Protein AF-W2XNQ7-F1 (afdb_monomer_lite)

Sequence (132 aa):
MVRISTNFLAVTAALAVLTLPDSVDAHGGQSVHARTPERLAQRRLFMSESKRSLKDCANSEASRRLQERAVARRAAKADSLRAERRQRRRLDLDTVLATNHKSNLTGLTNETSPSELFGDDVKCILEPEVTQ

Foldseek 3Di:
DDPPDPPPVPPVVPPPPPDDPPPPPVPPPPPPPPPDPVVVVVVVVCVVCVVVVVVVVCPPPVNVVVVVVVVVVVVVVVVVVVVVVVVVPPCPPVNVVPPDPVDPDDDDDPPDDVCVVCPPDHPDDDDDDDDD

Secondary structure (DSSP, 8-state):
-----TTSSSSSSSSTTS-------TT---------HHHHHHHHHHHHHHHHHHHHHTTSHHHHHHHHHHHHHHHHHHHHHHHHHHHHH---HHHHHH---S-------TT--HHHHH-S--SSPPPP----

Radius of gyration: 34.93 Å; chains: 1; bounding box: 106×37×68 Å

Organism: NCBI:txid1317063

Structure (mmCIF, N/CA/C/O backbone):
data_AF-W2XNQ7-F1
#
_entry.id   AF-W2XNQ7-F1
#
loop_
_atom_site.group_PDB
_atom_site.id
_atom_site.type_symbol
_atom_site.label_atom_id
_atom_site.label_alt_id
_atom_site.label_comp_id
_atom_site.label_asym_id
_atom_site.label_entity_id
_atom_site.label_seq_id
_atom_site.pdbx_PDB_ins_code
_atom_site.Cartn_x
_atom_site.Cartn_y
_atom_site.Cartn_z
_atom_site.occupancy
_atom_site.B_iso_or_equiv
_atom_site.auth_seq_id
_atom_site.auth_comp_id
_atom_site.auth_asym_id
_atom_site.auth_atom_id
_atom_site.pdbx_PDB_model_num
ATOM 1 N N . MET A 1 1 ? 71.917 4.548 42.679 1.00 41.72 1 MET A N 1
ATOM 2 C CA . MET A 1 1 ? 70.526 4.181 43.025 1.00 41.72 1 MET A CA 1
ATOM 3 C C . MET A 1 1 ? 69.626 5.368 42.732 1.00 41.72 1 MET A C 1
ATOM 5 O O . MET A 1 1 ? 69.646 6.323 43.488 1.00 41.72 1 MET A O 1
ATOM 9 N N . VAL A 1 2 ? 68.869 5.321 41.635 1.00 44.00 2 VAL A N 1
ATOM 10 C CA . VAL A 1 2 ? 67.713 6.199 41.401 1.00 44.00 2 VAL A CA 1
ATOM 11 C C . VAL A 1 2 ? 66.621 5.282 40.865 1.00 44.00 2 VAL A C 1
ATOM 13 O O . VAL A 1 2 ? 66.730 4.753 39.762 1.00 44.00 2 VAL A O 1
ATOM 16 N N . ARG A 1 3 ? 65.635 4.976 41.714 1.00 43.69 3 ARG A N 1
ATOM 17 C CA . ARG A 1 3 ? 64.474 4.156 41.360 1.00 43.69 3 ARG A CA 1
ATOM 18 C C . ARG A 1 3 ? 63.530 5.036 40.548 1.00 43.69 3 ARG A C 1
ATOM 20 O O . ARG A 1 3 ? 62.821 5.856 41.119 1.00 43.69 3 ARG A O 1
ATOM 27 N N . ILE A 1 4 ? 63.574 4.892 39.227 1.00 51.56 4 ILE A N 1
ATOM 28 C CA . ILE A 1 4 ? 62.621 5.536 38.322 1.00 51.56 4 ILE A CA 1
ATOM 29 C C . ILE A 1 4 ? 61.278 4.833 38.524 1.00 51.56 4 ILE A C 1
ATOM 31 O O . ILE A 1 4 ? 61.120 3.639 38.277 1.00 51.56 4 ILE A O 1
ATOM 35 N N . SER A 1 5 ? 60.356 5.591 39.097 1.00 50.75 5 SER A N 1
ATOM 36 C CA . SER A 1 5 ? 59.033 5.216 39.567 1.00 50.75 5 SER A CA 1
ATOM 37 C C . SER A 1 5 ? 58.147 4.756 38.408 1.00 50.75 5 SER A C 1
ATOM 39 O O . SER A 1 5 ? 57.720 5.542 37.566 1.00 50.75 5 SER A O 1
ATOM 41 N N . THR A 1 6 ? 57.803 3.471 38.420 1.00 52.25 6 THR A N 1
ATOM 42 C CA . THR A 1 6 ? 56.930 2.749 37.476 1.00 52.25 6 THR A CA 1
ATOM 43 C C . THR A 1 6 ? 55.470 3.233 37.439 1.00 52.25 6 THR A C 1
ATOM 45 O O . THR A 1 6 ? 54.636 2.614 36.790 1.00 52.25 6 THR A O 1
ATOM 48 N N . ASN A 1 7 ? 55.146 4.355 38.087 1.00 48.75 7 ASN A N 1
ATOM 49 C CA . ASN A 1 7 ? 53.778 4.860 38.228 1.00 48.75 7 ASN A CA 1
ATOM 50 C C . ASN A 1 7 ? 53.421 5.990 37.247 1.00 48.75 7 ASN A C 1
ATOM 52 O O . ASN A 1 7 ? 52.254 6.350 37.148 1.00 48.75 7 ASN A O 1
ATOM 56 N N . PHE A 1 8 ? 54.383 6.536 36.492 1.00 46.44 8 PHE A N 1
ATOM 57 C CA . PHE A 1 8 ? 54.104 7.606 35.519 1.00 46.44 8 PHE A CA 1
ATOM 58 C C . PHE A 1 8 ? 53.699 7.108 34.125 1.00 46.44 8 PHE A C 1
ATOM 60 O O . PHE A 1 8 ? 53.155 7.880 33.341 1.00 46.44 8 PHE A O 1
ATOM 67 N N . LEU A 1 9 ? 53.908 5.823 33.816 1.00 46.84 9 LEU A N 1
ATOM 68 C CA . LEU A 1 9 ? 53.592 5.263 32.495 1.00 46.84 9 LEU A CA 1
ATOM 69 C C . LEU A 1 9 ? 52.152 4.730 32.371 1.00 46.84 9 LEU A C 1
ATOM 71 O O . LEU A 1 9 ? 51.687 4.481 31.266 1.00 46.84 9 LEU A O 1
ATOM 75 N N . ALA A 1 10 ? 51.437 4.552 33.487 1.00 45.78 10 ALA A N 1
ATOM 76 C CA . ALA A 1 10 ? 50.085 3.987 33.483 1.00 45.78 10 ALA A CA 1
ATOM 77 C C . ALA A 1 10 ? 48.973 5.035 33.278 1.00 45.78 10 ALA A C 1
ATOM 79 O O . ALA A 1 10 ? 47.842 4.674 32.966 1.00 45.78 10 ALA A O 1
ATOM 80 N N . VAL A 1 11 ? 49.276 6.331 33.422 1.00 50.38 11 VAL A N 1
ATOM 81 C CA . VAL A 1 11 ? 48.267 7.405 33.332 1.00 50.38 11 VAL A CA 1
ATOM 82 C C . VAL A 1 11 ? 48.098 7.931 31.899 1.00 50.38 11 VAL A C 1
ATOM 84 O O . VAL A 1 11 ? 47.042 8.452 31.552 1.00 50.38 11 VAL A O 1
ATOM 87 N N . THR A 1 12 ? 49.077 7.732 31.014 1.00 48.50 12 THR A N 1
ATOM 88 C CA . THR A 1 12 ? 49.010 8.214 29.622 1.00 48.50 12 THR A CA 1
ATOM 89 C C . THR A 1 12 ? 48.295 7.257 28.662 1.00 48.50 12 THR A C 1
ATOM 91 O O . THR A 1 12 ? 47.878 7.683 27.589 1.00 48.50 12 THR A O 1
ATOM 94 N N . ALA A 1 13 ? 48.082 5.991 29.040 1.00 48.25 13 ALA A N 1
ATOM 95 C CA . ALA A 1 13 ? 47.424 4.996 28.186 1.00 48.25 13 ALA A CA 1
ATOM 96 C C . ALA A 1 13 ? 45.885 4.956 28.316 1.00 48.25 13 ALA A C 1
ATOM 98 O O . ALA A 1 13 ? 45.223 4.347 27.481 1.00 48.25 13 ALA A O 1
ATOM 99 N N . ALA A 1 14 ? 45.296 5.610 29.327 1.00 50.47 14 ALA A N 1
ATOM 100 C CA . ALA A 1 14 ? 43.856 5.521 29.616 1.00 50.47 14 ALA A CA 1
ATOM 101 C C . ALA A 1 14 ? 43.019 6.729 29.141 1.00 50.47 14 ALA A C 1
ATOM 103 O O . ALA A 1 14 ? 41.796 6.692 29.222 1.00 50.47 14 ALA A O 1
ATOM 104 N N . LEU A 1 15 ? 43.647 7.790 28.618 1.00 47.44 15 LEU A N 1
ATOM 105 C CA . LEU A 1 15 ? 42.955 8.999 28.131 1.00 47.44 15 LEU A CA 1
ATOM 106 C C . LEU A 1 15 ? 42.945 9.146 26.600 1.00 47.44 15 LEU A C 1
ATOM 108 O O . LEU A 1 15 ? 42.385 10.105 26.079 1.00 47.44 15 LEU A O 1
ATOM 112 N N . ALA A 1 16 ? 43.474 8.169 25.859 1.00 51.38 16 ALA A N 1
ATOM 113 C CA . ALA A 1 16 ? 43.427 8.142 24.392 1.00 51.38 16 ALA A CA 1
ATOM 114 C C . ALA A 1 16 ? 42.098 7.584 23.824 1.00 51.38 16 ALA A C 1
ATOM 116 O O . ALA A 1 16 ? 42.072 7.058 22.715 1.00 51.38 16 ALA A O 1
ATOM 117 N N . VAL A 1 17 ? 40.995 7.665 24.580 1.00 56.09 17 VAL A N 1
ATOM 118 C CA . VAL A 1 17 ? 39.678 7.095 24.209 1.00 56.09 17 VAL A CA 1
ATOM 119 C C . VAL A 1 17 ? 38.649 8.169 23.808 1.00 56.09 17 VAL A C 1
ATOM 121 O O . VAL A 1 17 ? 37.524 7.842 23.456 1.00 56.09 17 VAL A O 1
ATOM 124 N N . LEU A 1 18 ? 39.001 9.459 23.784 1.00 56.44 18 LEU A N 1
ATOM 125 C CA . LEU A 1 18 ? 38.004 10.539 23.662 1.00 56.44 18 LEU A CA 1
ATOM 126 C C . LEU A 1 18 ? 38.108 11.451 22.428 1.00 56.44 18 LEU A C 1
ATOM 128 O O . LEU A 1 18 ? 37.628 12.578 22.474 1.00 56.44 18 LEU A O 1
ATOM 132 N N . THR A 1 19 ? 38.639 10.985 21.294 1.00 62.34 19 THR A N 1
ATOM 133 C CA . THR A 1 19 ? 38.508 11.742 20.030 1.00 62.34 19 THR A CA 1
ATOM 134 C C . THR A 1 19 ? 38.250 10.837 18.828 1.00 62.34 19 THR A C 1
ATOM 136 O O . THR A 1 19 ? 39.072 10.735 17.919 1.00 62.34 19 THR A O 1
ATOM 139 N N . LEU A 1 20 ? 37.085 10.194 18.807 1.00 58.88 20 LEU A N 1
ATOM 140 C CA . LEU A 1 20 ? 36.442 9.803 17.554 1.00 58.88 20 LEU A CA 1
ATOM 141 C C . LEU A 1 20 ? 35.406 10.890 17.240 1.00 58.88 20 LEU A C 1
ATOM 143 O O . LEU A 1 20 ? 34.378 10.947 17.914 1.00 58.88 20 LEU A O 1
ATOM 147 N N . PRO A 1 21 ? 35.652 11.801 16.284 1.00 59.22 21 PRO A N 1
ATOM 148 C CA . PRO A 1 21 ? 34.562 12.577 15.723 1.00 59.22 21 PRO A CA 1
ATOM 149 C C . PRO A 1 21 ? 33.682 11.610 14.925 1.00 59.22 21 PRO A C 1
ATOM 151 O O . PRO A 1 21 ? 34.028 11.231 13.805 1.00 59.22 21 PRO A O 1
ATOM 154 N N . ASP A 1 22 ? 32.553 11.209 15.512 1.00 55.19 22 ASP A N 1
ATOM 155 C CA . ASP A 1 22 ? 31.447 10.560 14.807 1.00 55.19 22 ASP A CA 1
ATOM 156 C C . ASP A 1 22 ? 30.918 11.530 13.746 1.00 55.19 22 ASP A C 1
ATOM 158 O O . ASP A 1 22 ? 29.987 12.310 13.948 1.00 55.19 22 ASP A O 1
ATOM 162 N N . SER A 1 23 ? 31.555 11.501 12.582 1.00 58.38 23 SER A N 1
ATOM 163 C CA . SER A 1 23 ? 31.050 12.136 11.376 1.00 58.38 23 SER A CA 1
ATOM 164 C C . SER A 1 23 ? 30.027 11.179 10.781 1.00 58.38 23 SER A C 1
ATOM 166 O O . SER A 1 23 ? 30.303 10.416 9.858 1.00 58.38 23 SER A O 1
ATOM 168 N N . VAL A 1 24 ? 28.822 11.195 11.353 1.00 64.19 24 VAL A N 1
ATOM 169 C CA . VAL A 1 24 ? 27.646 10.601 10.717 1.00 64.19 24 VAL A CA 1
ATOM 170 C C . VAL A 1 24 ? 27.270 11.511 9.554 1.00 64.19 24 VAL A C 1
ATOM 172 O O . VAL A 1 24 ? 26.378 12.351 9.641 1.00 64.19 24 VAL A O 1
ATOM 175 N N . ASP A 1 25 ? 27.997 11.361 8.453 1.00 56.47 25 ASP A N 1
ATOM 176 C CA . ASP A 1 25 ? 27.674 12.001 7.189 1.00 56.47 25 ASP A CA 1
ATOM 177 C C . ASP A 1 25 ? 26.537 11.204 6.535 1.00 56.47 25 ASP A C 1
ATOM 179 O O . ASP A 1 25 ? 26.719 10.431 5.593 1.00 56.47 25 ASP A O 1
ATOM 183 N N . ALA A 1 26 ? 25.338 11.316 7.117 1.00 59.94 26 ALA A N 1
ATOM 184 C CA . ALA A 1 26 ? 24.154 10.591 6.654 1.00 59.94 26 ALA A CA 1
ATOM 185 C C . ALA A 1 26 ? 23.798 10.944 5.198 1.00 59.94 26 ALA A C 1
ATOM 187 O O . ALA A 1 26 ? 23.154 10.153 4.508 1.00 59.94 26 ALA A O 1
ATOM 188 N N . HIS A 1 27 ? 24.283 12.085 4.702 1.00 56.91 27 HIS A N 1
ATOM 189 C CA . HIS A 1 27 ? 24.279 12.445 3.295 1.00 56.91 27 HIS A CA 1
ATOM 190 C C . HIS A 1 27 ? 25.575 13.170 2.952 1.00 56.91 27 HIS A C 1
ATOM 192 O O . HIS A 1 27 ? 25.562 14.393 2.823 1.00 56.91 27 HIS A O 1
ATOM 198 N N . GLY A 1 28 ? 26.651 12.401 2.744 1.00 52.22 28 GLY A N 1
ATOM 199 C CA . GLY A 1 28 ? 27.870 12.904 2.119 1.00 52.22 28 GLY A CA 1
ATOM 200 C C . GLY A 1 28 ? 27.496 13.725 0.901 1.00 52.22 28 GLY A C 1
ATOM 201 O O . GLY A 1 28 ? 27.027 13.180 -0.106 1.00 52.22 28 GLY A O 1
ATOM 202 N N . GLY A 1 29 ? 27.605 15.049 1.045 1.00 53.03 29 GLY A N 1
ATOM 203 C CA . GLY A 1 29 ? 27.296 15.998 -0.005 1.00 53.03 29 GLY A CA 1
ATOM 204 C C . GLY A 1 29 ? 28.059 15.525 -1.220 1.00 53.03 29 GLY A C 1
ATOM 205 O O . GLY A 1 29 ? 29.284 15.428 -1.161 1.00 53.03 29 GLY A O 1
ATOM 206 N N . GLN A 1 30 ? 27.329 15.117 -2.264 1.00 51.59 30 GLN A N 1
ATOM 207 C CA . GLN A 1 30 ? 27.925 14.592 -3.484 1.00 51.59 30 GLN A CA 1
ATOM 208 C C . GLN A 1 30 ? 29.100 15.497 -3.821 1.00 51.59 30 GLN A C 1
ATOM 210 O O . GLN A 1 30 ? 28.885 16.687 -4.073 1.00 51.59 30 GLN A O 1
ATOM 215 N N . SER A 1 31 ? 30.326 14.952 -3.787 1.00 57.78 31 SER A N 1
ATOM 216 C CA . SER A 1 31 ? 31.483 15.646 -4.338 1.00 57.78 31 SER A CA 1
ATOM 217 C C . SER A 1 31 ? 30.999 16.166 -5.677 1.00 57.78 31 SER A C 1
ATOM 219 O O . SER A 1 31 ? 30.481 15.357 -6.457 1.00 57.78 31 SER A O 1
ATOM 221 N N . VAL A 1 32 ? 31.021 17.483 -5.893 1.00 58.44 32 VAL A N 1
ATOM 222 C CA . VAL A 1 32 ? 30.551 18.065 -7.145 1.00 58.44 32 VAL A CA 1
ATOM 223 C C . VAL A 1 32 ? 31.432 17.439 -8.210 1.00 58.44 32 VAL A C 1
ATOM 225 O O . VAL A 1 32 ? 32.555 17.882 -8.429 1.00 58.44 32 VAL A O 1
ATOM 228 N N . HIS A 1 33 ? 30.972 16.339 -8.813 1.00 61.28 33 HIS A N 1
ATOM 229 C CA . HIS A 1 33 ? 31.660 15.726 -9.926 1.00 61.28 33 HIS A CA 1
ATOM 230 C C . HIS A 1 33 ? 31.793 16.869 -10.910 1.00 61.28 33 HIS A C 1
ATOM 232 O O . HIS A 1 33 ? 30.767 17.456 -11.274 1.00 61.28 33 HIS A O 1
ATOM 238 N N . ALA A 1 34 ? 33.035 17.247 -11.230 1.00 62.66 34 ALA A N 1
ATOM 239 C CA . ALA A 1 34 ? 33.309 18.375 -12.102 1.00 62.66 34 ALA A CA 1
ATOM 240 C C . ALA A 1 34 ? 32.334 18.285 -13.278 1.00 62.66 34 ALA A C 1
ATOM 242 O O . ALA A 1 34 ? 32.299 17.268 -13.982 1.00 62.66 34 ALA A O 1
ATOM 243 N N . ARG A 1 35 ? 31.447 19.283 -13.396 1.00 68.81 35 ARG A N 1
ATOM 244 C CA . ARG A 1 35 ? 30.422 19.337 -14.441 1.00 68.81 35 ARG A CA 1
ATOM 245 C C . ARG A 1 35 ? 31.120 19.678 -15.747 1.00 68.81 35 ARG A C 1
ATOM 247 O O . ARG A 1 35 ? 30.984 20.781 -16.265 1.00 68.81 35 ARG A O 1
ATOM 254 N N . THR A 1 36 ? 31.919 18.745 -16.248 1.00 84.75 36 THR A N 1
ATOM 255 C CA . THR A 1 36 ? 32.523 18.881 -17.559 1.00 84.75 36 THR A CA 1
ATOM 256 C C . THR A 1 36 ? 31.401 18.847 -18.597 1.00 84.75 36 THR A C 1
ATOM 258 O O . THR A 1 36 ? 30.398 18.141 -18.404 1.00 84.75 36 THR A O 1
ATOM 261 N N . PRO A 1 37 ? 31.534 19.599 -19.699 1.00 87.38 37 PRO A N 1
ATOM 262 C CA . PRO A 1 37 ? 30.570 19.558 -20.795 1.00 87.38 37 PRO A CA 1
ATOM 263 C C . PRO A 1 37 ? 30.294 18.126 -21.274 1.00 87.38 37 PRO A C 1
ATOM 265 O O . PRO A 1 37 ? 29.144 17.771 -21.522 1.00 87.38 37 PRO A O 1
ATOM 268 N N . GLU A 1 38 ? 31.326 17.281 -21.295 1.00 88.81 38 GLU A N 1
ATOM 269 C CA . GLU A 1 38 ? 31.242 15.862 -21.643 1.00 88.81 38 GLU A CA 1
ATOM 270 C C . GLU A 1 38 ? 30.356 15.061 -20.677 1.00 88.81 38 GLU A C 1
ATOM 272 O O . GLU A 1 38 ? 29.422 14.389 -21.114 1.00 88.81 38 GLU A O 1
ATOM 277 N N . ARG A 1 39 ? 30.553 15.185 -19.354 1.00 85.38 39 ARG A N 1
ATOM 278 C CA . ARG A 1 39 ? 29.697 14.495 -18.371 1.00 85.38 39 ARG A CA 1
ATOM 279 C C . ARG A 1 39 ? 28.249 14.961 -18.434 1.00 85.38 39 ARG A C 1
ATOM 281 O O . ARG A 1 39 ? 27.335 14.156 -18.253 1.00 85.38 39 ARG A O 1
ATOM 288 N N . LEU A 1 40 ? 28.024 16.252 -18.674 1.00 89.00 40 LEU A N 1
ATOM 289 C CA . LEU A 1 40 ? 26.676 16.790 -18.850 1.00 89.00 40 LEU A CA 1
ATOM 290 C C . LEU A 1 40 ? 26.021 16.255 -20.130 1.00 89.00 40 LEU A C 1
ATOM 292 O O . LEU A 1 40 ? 24.844 15.898 -20.092 1.00 89.00 40 LEU A O 1
ATOM 296 N N . ALA A 1 41 ? 26.768 16.152 -21.231 1.00 91.25 41 ALA A N 1
ATOM 297 C CA . ALA A 1 41 ? 26.293 15.553 -22.476 1.00 91.25 41 ALA A CA 1
ATOM 298 C C . ALA A 1 41 ? 25.968 14.062 -22.296 1.00 91.25 41 ALA A C 1
ATOM 300 O O . ALA A 1 41 ? 24.859 13.639 -22.615 1.00 91.25 41 ALA A O 1
ATOM 301 N N . GLN A 1 42 ? 26.864 13.288 -21.680 1.00 89.56 42 GLN A N 1
ATOM 302 C CA . GLN A 1 42 ? 26.639 11.872 -21.385 1.00 89.56 42 GLN A CA 1
ATOM 303 C C . GLN A 1 42 ? 25.432 11.665 -20.462 1.00 89.56 42 GLN A C 1
ATOM 305 O O . GLN A 1 42 ? 24.616 10.777 -20.699 1.00 89.56 42 GLN A O 1
ATOM 310 N N . ARG A 1 43 ? 25.258 12.516 -19.441 1.00 88.62 43 ARG A N 1
ATOM 311 C CA . ARG A 1 43 ? 24.067 12.482 -18.583 1.00 88.62 43 ARG A CA 1
ATOM 312 C C . ARG A 1 43 ? 22.795 12.778 -19.376 1.00 88.62 43 ARG A C 1
ATOM 314 O O . ARG A 1 43 ? 21.804 12.086 -19.175 1.00 88.62 43 ARG A O 1
ATOM 321 N N . ARG A 1 44 ? 22.796 13.782 -20.259 1.00 89.50 44 ARG A N 1
ATOM 322 C CA . ARG A 1 44 ? 21.634 14.102 -21.109 1.00 89.50 44 ARG A CA 1
ATOM 323 C C . ARG A 1 44 ? 21.266 12.928 -22.014 1.00 89.50 44 ARG A C 1
ATOM 325 O O . ARG A 1 44 ? 20.099 12.557 -22.038 1.00 89.50 44 ARG A O 1
ATOM 332 N N . LEU A 1 45 ? 22.257 12.312 -22.660 1.00 88.88 45 LEU A N 1
ATOM 333 C CA . LEU A 1 45 ? 22.074 11.127 -23.504 1.00 88.88 45 LEU A CA 1
ATOM 334 C C . LEU A 1 45 ? 21.539 9.932 -22.706 1.00 88.88 45 LEU A C 1
ATOM 336 O O . LEU A 1 45 ? 20.592 9.273 -23.118 1.00 88.88 45 LEU A O 1
ATOM 340 N N . PHE A 1 46 ? 22.089 9.677 -21.518 1.00 87.25 46 PHE A N 1
ATOM 341 C CA . PHE A 1 46 ? 21.574 8.628 -20.642 1.00 87.25 46 PHE A CA 1
ATOM 342 C C . PHE A 1 46 ? 20.113 8.888 -20.252 1.00 87.25 46 PHE A C 1
ATOM 344 O O . PHE A 1 46 ? 19.279 7.989 -20.312 1.00 87.25 46 PHE A O 1
ATOM 351 N N . MET A 1 47 ? 19.769 10.120 -19.877 1.00 86.94 47 MET A N 1
ATOM 352 C CA . MET A 1 47 ? 18.400 10.466 -19.488 1.00 86.94 47 MET A CA 1
ATOM 353 C C . MET A 1 47 ? 17.415 10.411 -20.668 1.00 86.94 47 MET A C 1
ATOM 355 O O . MET A 1 47 ? 16.257 10.061 -20.442 1.00 86.94 47 MET A O 1
ATOM 359 N N . SER A 1 48 ? 17.847 10.718 -21.900 1.00 85.81 48 SER A N 1
ATOM 360 C CA . SER A 1 48 ? 16.997 10.612 -23.096 1.00 85.81 48 SER A CA 1
ATOM 361 C C . SER A 1 48 ? 16.783 9.159 -23.528 1.00 85.81 48 SER A C 1
ATOM 363 O O . SER A 1 48 ? 15.651 8.772 -23.814 1.00 85.81 48 SER A O 1
ATOM 365 N N . GLU A 1 49 ? 17.829 8.329 -23.499 1.00 82.00 49 GLU A N 1
ATOM 366 C CA . GLU A 1 49 ? 17.772 6.965 -24.045 1.00 82.00 49 GLU A CA 1
ATOM 367 C C . GLU A 1 49 ? 17.412 5.882 -23.016 1.00 82.00 49 GLU A C 1
ATOM 369 O O . GLU A 1 49 ? 16.889 4.830 -23.388 1.00 82.00 49 GLU A O 1
ATOM 374 N N . SER A 1 50 ? 17.625 6.115 -21.715 1.00 77.12 50 SER A N 1
ATOM 375 C CA . SER A 1 50 ? 17.375 5.109 -20.661 1.00 77.12 50 SER A CA 1
ATOM 376 C C . SER A 1 50 ? 15.930 4.611 -20.623 1.00 77.12 50 SER A C 1
ATOM 378 O O . SER A 1 50 ? 15.682 3.432 -20.386 1.00 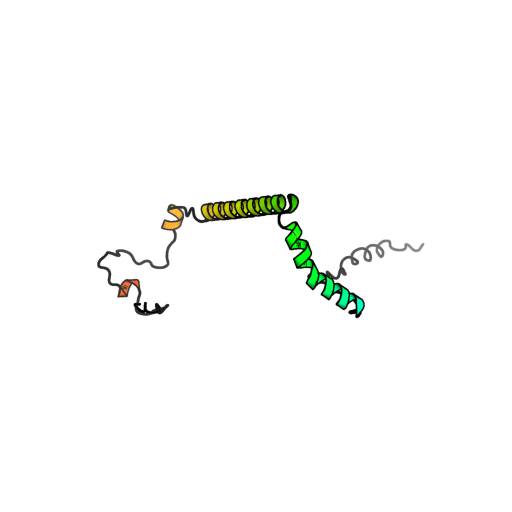77.12 50 SER A O 1
ATOM 380 N N . LYS A 1 51 ? 14.949 5.478 -20.894 1.00 70.94 51 LYS A N 1
ATOM 381 C CA . LYS A 1 51 ? 13.539 5.061 -20.956 1.00 70.94 51 LYS A CA 1
ATOM 382 C C . LYS A 1 51 ? 13.263 4.163 -22.160 1.00 70.94 51 LYS A C 1
ATOM 384 O O . LYS A 1 51 ? 12.459 3.239 -22.063 1.00 70.94 51 LYS A O 1
ATOM 389 N N . ARG A 1 52 ? 13.931 4.427 -23.287 1.00 68.31 52 ARG A N 1
ATOM 390 C CA . ARG A 1 52 ? 13.769 3.663 -24.525 1.00 68.31 52 ARG A CA 1
ATOM 391 C C . ARG A 1 52 ? 14.368 2.267 -24.390 1.00 68.31 52 ARG A C 1
ATOM 393 O O . ARG A 1 52 ? 13.711 1.322 -24.796 1.00 68.31 52 ARG A O 1
ATOM 400 N N . SER A 1 53 ? 15.533 2.119 -23.762 1.00 67.19 53 SER A N 1
ATOM 401 C CA . SER A 1 53 ? 16.137 0.796 -23.540 1.00 67.19 53 SER A CA 1
ATOM 402 C C . SER A 1 53 ? 15.350 -0.060 -22.541 1.00 67.19 53 SER A C 1
ATOM 404 O O . SER A 1 53 ? 15.256 -1.275 -22.702 1.00 67.19 53 SER A O 1
ATOM 406 N N . LEU A 1 54 ? 14.720 0.555 -21.534 1.00 72.81 54 LEU A N 1
ATOM 407 C CA . LEU A 1 54 ? 13.903 -0.172 -20.556 1.00 72.81 54 LEU A CA 1
ATOM 408 C C . LEU A 1 54 ? 12.549 -0.627 -21.112 1.00 72.81 54 LEU A C 1
ATOM 410 O O . LEU A 1 54 ? 12.042 -1.660 -20.672 1.00 72.81 54 LEU A O 1
ATOM 414 N N . LYS A 1 55 ? 11.970 0.097 -22.083 1.00 73.06 55 LYS A N 1
ATOM 415 C CA . LYS A 1 55 ? 10.691 -0.293 -22.703 1.00 73.06 55 LYS A CA 1
ATOM 416 C C . LYS A 1 55 ? 10.801 -1.656 -23.399 1.00 73.06 55 LYS A C 1
ATOM 418 O O . LYS A 1 55 ? 9.895 -2.475 -23.284 1.00 73.06 55 LYS A O 1
ATOM 423 N N . ASP A 1 56 ? 11.928 -1.909 -24.062 1.00 76.12 56 ASP A N 1
ATOM 424 C CA . ASP A 1 56 ? 12.155 -3.137 -24.825 1.00 76.12 56 ASP A CA 1
ATOM 425 C C . ASP A 1 56 ? 12.417 -4.321 -23.873 1.00 76.12 56 ASP A C 1
ATOM 427 O O . ASP A 1 56 ? 12.040 -5.460 -24.144 1.00 76.12 56 ASP A O 1
ATOM 431 N N . CYS A 1 57 ? 12.958 -4.037 -22.684 1.00 75.12 57 CYS A N 1
ATOM 432 C CA . CYS A 1 57 ? 13.166 -5.011 -21.614 1.00 75.12 57 CYS A CA 1
ATOM 433 C C . CYS A 1 57 ? 11.907 -5.306 -20.782 1.00 75.12 57 CYS A C 1
ATOM 435 O O . CYS A 1 57 ? 11.893 -6.306 -20.057 1.00 75.12 57 CYS A O 1
ATOM 437 N N . ALA A 1 58 ? 10.858 -4.480 -20.870 1.00 78.25 58 ALA A N 1
ATOM 438 C CA . ALA A 1 58 ? 9.685 -4.559 -19.995 1.00 78.25 58 ALA A CA 1
ATOM 439 C C . ALA A 1 58 ? 8.979 -5.923 -20.059 1.00 78.25 58 ALA A C 1
ATOM 441 O O . ALA A 1 58 ? 8.525 -6.428 -19.033 1.00 78.25 58 ALA A O 1
ATOM 442 N N . ASN A 1 59 ? 8.962 -6.554 -21.236 1.00 81.44 59 ASN A N 1
ATOM 443 C CA . ASN A 1 59 ? 8.301 -7.841 -21.469 1.00 81.44 59 AS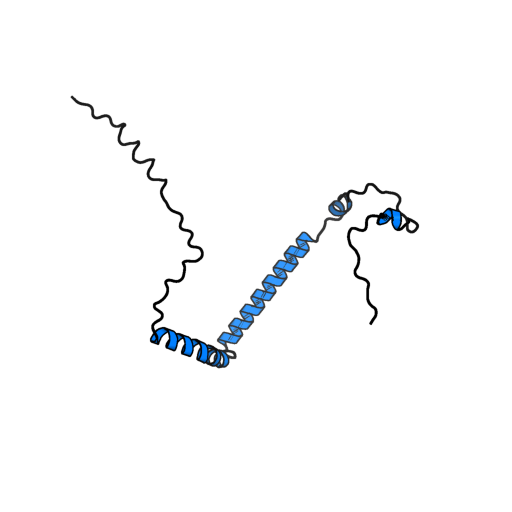N A CA 1
ATOM 444 C C . ASN A 1 59 ? 9.243 -9.051 -21.451 1.00 81.44 59 ASN A C 1
ATOM 446 O O . ASN A 1 59 ? 8.778 -10.169 -21.687 1.00 81.44 59 ASN A O 1
ATOM 450 N N . SER A 1 60 ? 10.533 -8.845 -21.168 1.00 89.25 60 SER A N 1
ATOM 451 C CA . SER A 1 60 ? 11.508 -9.931 -21.056 1.00 89.25 60 SER A CA 1
ATOM 452 C C . SER A 1 60 ? 11.141 -10.909 -19.937 1.00 89.25 60 SER A C 1
ATOM 454 O O . SER A 1 60 ? 10.498 -10.545 -18.949 1.00 89.25 60 SER A O 1
ATOM 456 N N . GLU A 1 61 ? 11.596 -12.154 -20.056 1.00 92.06 61 GLU A N 1
ATOM 457 C CA . GLU A 1 61 ? 11.404 -13.179 -19.025 1.00 92.06 61 GLU A CA 1
ATOM 458 C C . GLU A 1 61 ? 11.942 -12.729 -17.656 1.00 92.06 61 GLU A C 1
ATOM 460 O O . GLU A 1 61 ? 11.279 -12.889 -16.630 1.00 92.06 61 GLU A O 1
ATOM 465 N N . ALA A 1 62 ? 13.116 -12.091 -17.636 1.00 90.19 62 ALA A N 1
ATOM 466 C CA . ALA A 1 62 ? 13.716 -11.558 -16.417 1.00 90.19 62 ALA A CA 1
ATOM 467 C C . ALA A 1 62 ? 12.854 -10.457 -15.772 1.00 90.19 62 ALA A C 1
ATOM 469 O O . ALA A 1 62 ? 12.681 -10.451 -14.550 1.00 90.19 62 ALA A O 1
ATOM 470 N N . SER A 1 63 ? 12.283 -9.557 -16.583 1.00 88.69 63 SER A N 1
ATOM 471 C CA . SER A 1 63 ? 11.370 -8.507 -16.114 1.00 88.69 63 SER A CA 1
ATOM 472 C C . SER A 1 63 ? 10.090 -9.102 -15.524 1.00 88.69 63 SER A C 1
ATOM 474 O O . SER A 1 63 ? 9.711 -8.751 -14.406 1.00 88.69 63 SER A O 1
ATOM 476 N N . ARG A 1 64 ? 9.484 -10.090 -16.198 1.00 90.81 64 ARG A N 1
ATOM 477 C CA . ARG A 1 64 ? 8.292 -10.797 -15.693 1.00 90.81 64 ARG A CA 1
ATOM 478 C C . ARG A 1 64 ? 8.563 -11.474 -14.350 1.00 90.81 64 ARG A C 1
ATOM 480 O O . ARG A 1 64 ? 7.861 -11.207 -13.378 1.00 90.81 64 ARG A O 1
ATOM 487 N N . ARG A 1 65 ? 9.664 -12.229 -14.241 1.00 94.31 65 ARG A N 1
ATOM 488 C CA . ARG A 1 65 ? 10.108 -12.848 -12.977 1.00 94.31 65 ARG A CA 1
ATOM 489 C C . ARG A 1 65 ? 10.368 -11.823 -11.874 1.00 94.31 65 ARG A C 1
ATOM 491 O O . ARG A 1 65 ? 10.185 -12.106 -10.689 1.00 94.31 65 ARG A O 1
ATOM 498 N N . LEU A 1 66 ? 10.873 -10.638 -12.216 1.00 93.19 66 LEU A N 1
ATOM 499 C CA . LEU A 1 66 ? 11.059 -9.555 -11.249 1.00 93.19 66 LEU A CA 1
ATOM 500 C C . LEU A 1 66 ? 9.714 -8.988 -10.781 1.00 93.19 66 LEU A C 1
ATOM 502 O O . LEU A 1 66 ? 9.537 -8.782 -9.578 1.00 93.19 66 LEU A O 1
ATOM 506 N N . GLN A 1 67 ? 8.774 -8.775 -11.702 1.00 93.62 67 GLN A N 1
ATOM 507 C CA . GLN A 1 67 ? 7.431 -8.284 -11.410 1.00 93.62 67 GLN A CA 1
ATOM 508 C C . GLN A 1 67 ? 6.650 -9.265 -10.530 1.00 93.62 67 GLN A C 1
ATOM 510 O O . GLN A 1 67 ? 6.093 -8.846 -9.517 1.00 93.62 67 GLN A O 1
ATOM 515 N N . GLU A 1 68 ? 6.677 -10.559 -10.845 1.00 96.50 68 GLU A N 1
ATOM 516 C CA . GLU A 1 68 ? 6.068 -11.623 -10.036 1.00 96.50 68 GLU A CA 1
ATOM 517 C C . GLU A 1 68 ? 6.612 -11.613 -8.603 1.00 96.50 68 GLU A C 1
ATOM 519 O O . GLU A 1 68 ? 5.847 -11.523 -7.640 1.00 96.50 68 GLU A O 1
ATOM 524 N N . ARG A 1 69 ? 7.943 -11.581 -8.439 1.00 97.38 69 ARG A N 1
ATOM 525 C CA . ARG A 1 69 ? 8.576 -11.465 -7.115 1.00 97.38 69 ARG A CA 1
ATOM 526 C C . ARG A 1 69 ? 8.171 -10.183 -6.391 1.00 97.38 69 ARG A C 1
ATOM 528 O O . ARG A 1 69 ? 7.971 -10.201 -5.179 1.00 97.38 69 ARG A O 1
ATOM 535 N N . ALA A 1 70 ? 8.071 -9.059 -7.097 1.00 97.31 70 ALA A N 1
ATOM 536 C CA . ALA A 1 70 ? 7.661 -7.790 -6.501 1.00 97.31 70 ALA A CA 1
ATOM 537 C C . ALA A 1 70 ? 6.192 -7.809 -6.049 1.00 97.31 70 ALA A C 1
ATOM 539 O O . ALA A 1 70 ? 5.874 -7.272 -4.987 1.00 97.31 70 ALA A O 1
ATOM 540 N N . VAL A 1 71 ? 5.297 -8.434 -6.819 1.00 98.19 71 VAL A N 1
ATOM 541 C CA . VAL A 1 71 ? 3.894 -8.652 -6.434 1.00 98.19 71 VAL A CA 1
ATOM 542 C C . VAL A 1 71 ? 3.816 -9.556 -5.205 1.00 98.19 71 VAL A C 1
ATOM 544 O O . VAL A 1 71 ? 3.195 -9.158 -4.222 1.00 98.19 71 VAL A O 1
ATOM 547 N N . ALA A 1 72 ? 4.515 -10.694 -5.206 1.00 98.31 72 ALA A N 1
ATOM 548 C CA . ALA A 1 72 ? 4.539 -11.622 -4.076 1.00 98.31 72 ALA A CA 1
ATOM 549 C C . ALA A 1 72 ? 5.032 -10.951 -2.781 1.00 98.31 72 ALA A C 1
ATOM 551 O O . ALA A 1 72 ? 4.392 -11.068 -1.737 1.00 98.31 72 ALA A O 1
ATOM 552 N N . ARG A 1 73 ? 6.116 -10.162 -2.848 1.00 98.38 73 ARG A N 1
ATOM 553 C CA . ARG A 1 73 ? 6.609 -9.392 -1.690 1.00 98.38 73 ARG A CA 1
ATOM 554 C C . ARG A 1 73 ? 5.579 -8.387 -1.174 1.00 98.38 73 ARG A C 1
ATOM 556 O O . ARG A 1 73 ? 5.402 -8.266 0.037 1.00 98.38 73 ARG A O 1
ATOM 563 N N . ARG A 1 74 ? 4.906 -7.657 -2.074 1.00 98.44 74 ARG A N 1
ATOM 564 C CA . ARG A 1 74 ? 3.867 -6.686 -1.690 1.00 98.44 74 ARG A CA 1
ATOM 565 C C . ARG A 1 74 ? 2.672 -7.372 -1.031 1.00 98.44 74 ARG A C 1
ATOM 567 O O . ARG A 1 74 ? 2.212 -6.884 -0.002 1.00 98.44 74 ARG A O 1
ATOM 574 N N . ALA A 1 75 ? 2.217 -8.501 -1.575 1.00 98.38 75 ALA A N 1
ATOM 575 C CA . ALA A 1 75 ? 1.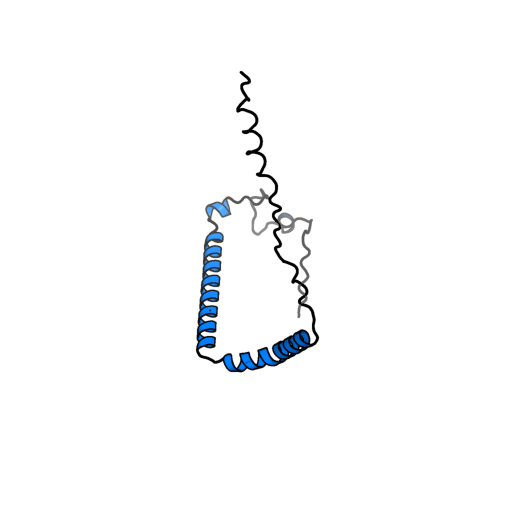135 -9.294 -0.996 1.00 98.38 75 ALA A CA 1
ATOM 576 C C . ALA A 1 75 ? 1.498 -9.790 0.413 1.00 98.38 75 ALA A C 1
ATOM 578 O O . ALA A 1 75 ? 0.789 -9.482 1.369 1.00 98.38 75 ALA A O 1
ATOM 579 N N . ALA A 1 76 ? 2.668 -10.419 0.569 1.00 98.31 76 ALA A N 1
ATOM 580 C CA . ALA A 1 76 ? 3.147 -10.903 1.864 1.00 98.31 76 ALA A CA 1
ATOM 581 C C . ALA A 1 76 ? 3.254 -9.780 2.912 1.00 98.31 76 ALA A C 1
ATOM 583 O O . ALA A 1 76 ? 2.865 -9.955 4.069 1.00 98.31 76 ALA A O 1
ATOM 584 N N . LYS A 1 77 ? 3.732 -8.591 2.514 1.00 98.31 77 LYS A N 1
ATOM 585 C CA . LYS A 1 77 ? 3.791 -7.438 3.421 1.00 98.31 77 LYS A CA 1
ATOM 586 C C . LYS A 1 77 ? 2.398 -6.946 3.812 1.00 98.31 77 LYS A C 1
ATOM 588 O O . LYS A 1 77 ? 2.181 -6.636 4.982 1.00 98.31 77 LYS A O 1
ATOM 593 N N . ALA A 1 78 ? 1.464 -6.876 2.866 1.00 98.12 78 ALA A N 1
ATOM 594 C CA . ALA A 1 78 ? 0.087 -6.491 3.156 1.00 98.12 78 ALA A CA 1
ATOM 595 C C . ALA A 1 78 ? -0.572 -7.469 4.142 1.00 98.12 78 ALA A C 1
ATOM 597 O O . ALA A 1 78 ? -1.217 -7.031 5.094 1.00 98.12 78 ALA A O 1
ATOM 598 N N . ASP A 1 79 ? -0.359 -8.772 3.972 1.00 97.50 79 ASP A N 1
ATOM 599 C CA . ASP A 1 79 ? -0.918 -9.793 4.861 1.00 97.50 79 ASP A CA 1
ATOM 600 C C . ASP A 1 79 ? -0.301 -9.756 6.258 1.00 97.50 79 ASP A C 1
ATOM 602 O O . ASP A 1 79 ? -1.036 -9.804 7.245 1.00 97.50 79 ASP A O 1
ATOM 606 N N . SER A 1 80 ? 1.015 -9.548 6.358 1.00 96.75 80 SER A N 1
ATOM 607 C CA . SER A 1 80 ? 1.702 -9.296 7.632 1.00 96.75 80 SER A CA 1
ATOM 608 C C . SER A 1 80 ? 1.098 -8.097 8.373 1.00 96.75 8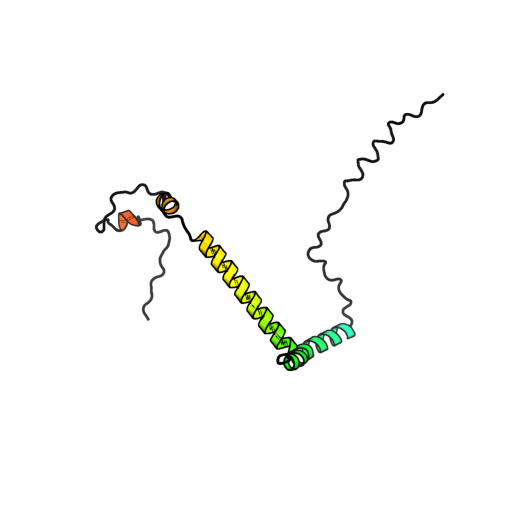0 SER A C 1
ATOM 610 O O . SER A 1 80 ? 0.749 -8.211 9.547 1.00 96.75 80 SER A O 1
ATOM 612 N N . LEU A 1 81 ? 0.891 -6.971 7.683 1.00 96.56 81 LEU A N 1
ATOM 613 C CA . LEU A 1 81 ? 0.290 -5.777 8.283 1.00 96.56 81 LEU A CA 1
ATOM 614 C C . LEU A 1 81 ? -1.165 -6.012 8.712 1.00 96.56 81 LEU A C 1
ATOM 616 O O . LEU A 1 81 ? -1.599 -5.506 9.746 1.00 96.56 81 LEU A O 1
ATOM 620 N N . ARG A 1 82 ? -1.945 -6.778 7.938 1.00 94.00 82 ARG A N 1
ATOM 621 C CA . ARG A 1 82 ? -3.316 -7.155 8.320 1.00 94.00 82 ARG A CA 1
ATOM 622 C C . ARG A 1 82 ? -3.329 -8.070 9.540 1.00 94.00 82 ARG A C 1
ATOM 624 O O . ARG A 1 82 ? -4.193 -7.900 10.395 1.00 94.00 82 ARG A O 1
ATOM 631 N N . ALA A 1 83 ? -2.405 -9.024 9.627 1.00 92.25 83 ALA A N 1
ATOM 632 C CA . ALA A 1 83 ? -2.270 -9.911 10.778 1.00 92.25 83 ALA A CA 1
ATOM 633 C C . ALA A 1 83 ? -1.906 -9.124 12.045 1.00 92.25 83 ALA A C 1
ATOM 635 O O . ALA A 1 83 ? -2.590 -9.262 13.056 1.00 92.25 83 ALA A O 1
ATOM 636 N N . GLU A 1 84 ? -0.926 -8.222 11.960 1.00 90.81 84 GLU A N 1
ATOM 637 C CA . GLU A 1 84 ? -0.558 -7.332 13.065 1.00 90.81 84 GLU A CA 1
ATOM 638 C C . GLU A 1 84 ? -1.748 -6.464 13.504 1.00 90.81 84 GLU A C 1
ATOM 640 O O . GLU A 1 84 ? -2.069 -6.377 14.689 1.00 90.81 84 GLU A O 1
ATOM 645 N N . ARG A 1 85 ? -2.479 -5.863 12.553 1.00 86.69 85 ARG A N 1
ATOM 646 C CA . ARG A 1 85 ? -3.688 -5.090 12.879 1.00 86.69 85 ARG A CA 1
ATOM 647 C C . ARG A 1 85 ? -4.765 -5.946 13.533 1.00 86.69 85 ARG A C 1
ATOM 649 O O . ARG A 1 85 ? -5.415 -5.455 14.446 1.00 86.69 85 ARG A O 1
ATOM 656 N N . ARG A 1 86 ? -4.975 -7.188 13.087 1.00 82.62 86 ARG A N 1
ATOM 657 C CA . ARG A 1 86 ? -5.935 -8.113 13.714 1.00 82.62 86 ARG A CA 1
ATOM 658 C C . ARG A 1 86 ? -5.538 -8.459 15.146 1.00 82.62 86 ARG A C 1
ATOM 660 O O . ARG A 1 86 ? -6.415 -8.526 15.996 1.00 82.62 86 ARG A O 1
ATOM 667 N N . GLN A 1 87 ? -4.246 -8.616 15.421 1.00 79.69 87 GLN A N 1
ATOM 668 C CA . GLN A 1 87 ? -3.744 -8.807 16.783 1.00 79.69 87 GLN A CA 1
ATOM 669 C C . GLN A 1 87 ? -3.992 -7.565 17.650 1.00 79.69 87 GLN A C 1
ATOM 671 O O . GLN A 1 87 ? -4.504 -7.699 18.752 1.00 79.69 87 GLN A O 1
ATOM 676 N N . ARG A 1 88 ? -3.734 -6.355 17.131 1.00 74.81 88 ARG A N 1
ATOM 677 C CA . ARG A 1 88 ? -4.001 -5.093 17.851 1.00 74.81 88 ARG A CA 1
ATOM 678 C C . ARG A 1 88 ? -5.493 -4.768 18.021 1.00 74.81 88 ARG A C 1
ATOM 680 O O . ARG A 1 88 ? -5.856 -4.067 18.954 1.00 74.81 88 ARG A O 1
ATOM 687 N N . ARG A 1 89 ? -6.348 -5.213 17.091 1.00 64.69 89 ARG A N 1
ATOM 688 C CA . ARG A 1 89 ? -7.805 -4.965 17.085 1.00 64.69 89 ARG A CA 1
ATOM 689 C C . ARG A 1 89 ? -8.629 -6.071 17.733 1.00 64.69 89 ARG A C 1
ATOM 691 O O . ARG A 1 89 ? -9.838 -5.896 17.853 1.00 64.69 89 ARG A O 1
ATOM 698 N N . ARG A 1 90 ? -8.018 -7.180 18.161 1.00 63.19 90 ARG A N 1
ATOM 699 C CA . ARG A 1 90 ? -8.618 -8.038 19.190 1.00 63.19 90 ARG A CA 1
ATOM 700 C C . ARG A 1 90 ? -8.559 -7.258 20.494 1.00 63.19 90 ARG A C 1
ATOM 702 O O . ARG A 1 90 ? -7.700 -7.489 21.334 1.00 63.19 90 ARG A O 1
ATOM 709 N N . LEU A 1 91 ? -9.433 -6.263 20.587 1.00 68.56 91 LEU A N 1
ATOM 710 C CA . LEU A 1 91 ? -9.722 -5.629 21.846 1.00 68.56 91 LEU A CA 1
ATOM 711 C C . LEU A 1 91 ? -10.415 -6.707 22.671 1.00 68.56 91 LEU A C 1
ATOM 713 O O . LEU A 1 91 ? -11.449 -7.241 22.269 1.00 68.56 91 LEU A O 1
ATOM 717 N N . ASP A 1 92 ? -9.750 -7.111 23.738 1.00 77.12 92 ASP A N 1
ATOM 718 C CA . ASP A 1 92 ? -10.319 -8.006 24.724 1.00 77.12 92 ASP A CA 1
ATOM 719 C C . ASP A 1 92 ? -11.593 -7.363 25.293 1.00 77.12 92 ASP A C 1
ATOM 721 O O . ASP A 1 92 ? -11.574 -6.185 25.652 1.00 77.12 92 ASP A O 1
ATOM 725 N N . LEU A 1 93 ? -12.705 -8.106 25.295 1.00 78.62 93 LEU A N 1
ATOM 726 C CA . LEU A 1 93 ? -14.015 -7.578 25.687 1.00 78.62 93 LEU A CA 1
ATOM 727 C C . LEU A 1 93 ? -13.953 -7.000 27.102 1.00 78.62 93 LEU A C 1
ATOM 729 O O . LEU A 1 93 ? -14.442 -5.895 27.329 1.00 78.62 93 LEU A O 1
ATOM 733 N N . ASP A 1 94 ? -13.282 -7.708 28.008 1.00 78.88 94 ASP A N 1
ATOM 734 C CA . ASP A 1 94 ? -13.129 -7.293 29.398 1.00 78.88 94 ASP A CA 1
ATOM 735 C C . ASP A 1 94 ? -12.310 -5.998 29.489 1.00 78.88 94 ASP A C 1
ATOM 737 O O . ASP A 1 94 ? -12.709 -5.056 30.169 1.00 78.88 94 ASP A O 1
ATOM 741 N N . THR A 1 95 ? -11.221 -5.888 28.722 1.00 79.12 95 THR A N 1
ATOM 742 C CA . THR A 1 95 ? -10.413 -4.661 28.618 1.00 79.12 95 THR A CA 1
ATOM 743 C C . THR A 1 95 ? -11.208 -3.472 28.058 1.00 79.12 95 THR A C 1
ATOM 745 O O . THR A 1 95 ? -11.073 -2.351 28.555 1.00 79.12 95 THR A O 1
ATOM 748 N N . VAL A 1 96 ? -12.046 -3.678 27.034 1.00 81.81 96 VAL A N 1
ATOM 749 C CA . VAL A 1 96 ? -12.886 -2.606 26.461 1.00 81.81 96 VAL A CA 1
ATOM 750 C C . VAL A 1 96 ? -13.935 -2.151 27.460 1.00 81.81 96 VAL A C 1
ATOM 752 O O . VAL A 1 96 ? -14.069 -0.953 27.682 1.00 81.81 96 VAL A O 1
ATOM 755 N N . LEU A 1 97 ? -14.649 -3.089 28.083 1.00 78.50 97 LEU A N 1
ATOM 756 C CA . LEU A 1 97 ? -15.685 -2.778 29.067 1.00 78.50 97 LEU A CA 1
ATOM 757 C C . LEU A 1 97 ? -15.105 -2.121 30.326 1.00 78.50 97 LEU A C 1
ATOM 759 O O . LEU A 1 97 ? -15.753 -1.268 30.925 1.00 78.50 97 LEU A O 1
ATOM 763 N N . ALA A 1 98 ? -13.875 -2.473 30.705 1.00 77.69 98 ALA A N 1
ATOM 764 C CA . ALA A 1 98 ? -13.160 -1.843 31.812 1.00 77.69 98 ALA A CA 1
ATOM 765 C C . ALA A 1 98 ? -12.576 -0.463 31.460 1.00 77.69 98 ALA A C 1
ATOM 767 O O . ALA A 1 98 ? -12.139 0.264 32.357 1.00 77.69 98 ALA A O 1
ATOM 768 N N . T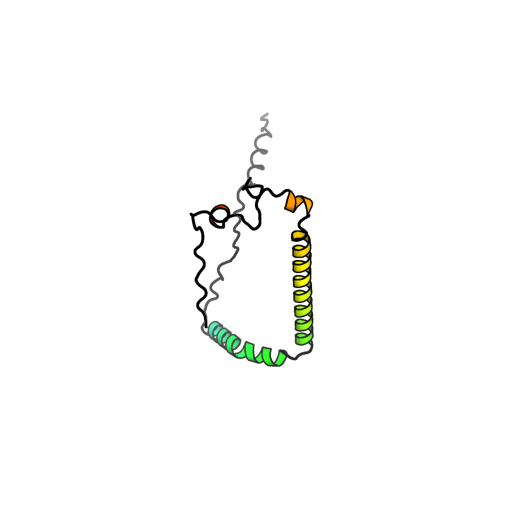HR A 1 99 ? -12.543 -0.079 30.179 1.00 78.56 99 THR A N 1
ATOM 769 C CA . THR A 1 99 ? -12.051 1.240 29.774 1.00 78.56 99 THR A CA 1
ATOM 770 C C . THR A 1 99 ? -13.061 2.299 30.203 1.00 78.56 99 THR A C 1
ATOM 772 O O . THR A 1 99 ? -14.078 2.525 29.557 1.00 78.56 99 THR A O 1
ATOM 775 N N . ASN A 1 100 ? -12.765 2.974 31.313 1.00 72.44 100 ASN A N 1
ATOM 776 C CA . ASN A 1 100 ? -13.575 4.081 31.797 1.00 72.44 100 ASN A CA 1
ATOM 777 C C . ASN A 1 100 ? -13.408 5.287 30.856 1.00 72.44 100 ASN A C 1
ATOM 779 O O . ASN A 1 100 ? -12.379 5.970 30.842 1.00 72.44 100 ASN A O 1
ATOM 783 N N . HIS A 1 101 ? -14.432 5.549 30.050 1.00 68.88 101 HIS A N 1
ATOM 784 C CA . HIS A 1 101 ? -14.602 6.839 29.403 1.00 68.88 101 HIS A CA 1
ATOM 785 C C . HIS A 1 101 ? -14.979 7.817 30.511 1.00 68.88 101 HIS A C 1
ATOM 787 O O . HIS A 1 101 ? -16.040 7.639 31.079 1.00 68.88 101 HIS A O 1
ATOM 793 N N . LYS A 1 102 ? -14.127 8.813 30.796 1.00 70.56 102 LYS A N 1
ATOM 794 C CA . LYS A 1 102 ? -14.156 9.838 31.877 1.00 70.56 102 LYS A CA 1
ATOM 795 C C . LYS A 1 102 ? -15.529 10.397 32.346 1.00 70.56 102 LYS A C 1
ATOM 797 O O . LYS A 1 102 ? -15.578 11.152 33.312 1.00 70.56 102 LYS A O 1
ATOM 802 N N . SER A 1 103 ? -16.624 10.081 31.671 1.00 72.62 103 SER A N 1
ATOM 803 C CA . SER A 1 103 ? -17.995 10.258 32.125 1.00 72.62 103 SER A CA 1
ATOM 804 C C . SER A 1 103 ? -18.415 9.180 33.135 1.00 72.62 103 SER A C 1
ATOM 806 O O . SER A 1 103 ? -18.454 7.994 32.828 1.00 72.62 103 SER A O 1
ATOM 808 N N . ASN A 1 104 ? -18.835 9.612 34.322 1.00 72.25 104 ASN A N 1
ATOM 809 C CA . ASN A 1 104 ? -19.529 8.759 35.293 1.00 72.25 104 ASN A CA 1
ATOM 810 C C . ASN A 1 104 ? -21.061 8.792 35.097 1.00 72.25 104 ASN A C 1
ATOM 812 O O . ASN A 1 104 ? -21.806 8.470 36.024 1.00 72.25 104 ASN A O 1
ATOM 816 N N . LEU A 1 105 ? -21.545 9.247 33.934 1.00 79.19 105 LEU A N 1
ATOM 817 C CA . LEU A 1 105 ? -22.974 9.361 33.652 1.00 79.19 105 LEU A CA 1
ATOM 818 C C . LEU A 1 105 ? -23.579 7.960 33.484 1.00 79.19 105 LEU A C 1
ATOM 820 O O . LEU A 1 105 ? -23.178 7.195 32.610 1.00 79.19 105 LEU A O 1
ATOM 824 N N . THR A 1 106 ? -24.534 7.622 34.345 1.00 81.00 106 THR A N 1
ATOM 825 C CA . THR A 1 106 ? -25.235 6.329 34.369 1.00 81.00 106 THR A CA 1
ATOM 826 C C . THR A 1 106 ? -26.737 6.550 34.195 1.00 81.00 106 THR A C 1
ATOM 828 O O . THR A 1 106 ? -27.215 7.674 34.329 1.00 81.00 106 THR A O 1
ATOM 831 N N . GLY A 1 107 ? -27.495 5.497 33.868 1.00 84.75 107 GLY A N 1
ATOM 832 C CA . GLY A 1 107 ? -28.956 5.598 33.715 1.00 84.75 107 GLY A CA 1
ATOM 833 C C . GLY A 1 107 ? -29.428 6.236 32.404 1.00 84.75 107 GLY A C 1
ATOM 834 O O . GLY A 1 107 ? -30.564 6.693 32.325 1.00 84.75 107 GLY A O 1
ATOM 835 N N . LEU A 1 108 ? -28.573 6.260 31.379 1.00 85.00 108 LEU A N 1
ATOM 836 C CA . LEU A 1 108 ? -28.942 6.708 30.038 1.00 85.00 108 LEU A CA 1
ATOM 837 C C . LEU A 1 108 ? -30.000 5.782 29.431 1.00 85.00 108 LEU A C 1
ATOM 839 O O . LEU A 1 108 ? -29.879 4.557 29.492 1.00 85.00 108 LEU A O 1
ATOM 843 N N . THR A 1 109 ? -31.022 6.376 28.825 1.00 88.31 109 THR A N 1
ATOM 844 C CA . THR A 1 109 ? -32.093 5.664 28.121 1.00 88.31 109 THR A CA 1
ATOM 845 C C . THR A 1 109 ? -32.288 6.269 26.735 1.00 88.31 109 THR A C 1
ATOM 847 O O . THR A 1 109 ? -31.704 7.301 26.410 1.00 88.31 109 THR A O 1
ATOM 850 N N . ASN A 1 110 ? -33.144 5.656 25.918 1.00 86.44 110 ASN A N 1
ATOM 851 C CA . ASN A 1 110 ? -33.491 6.209 24.606 1.00 86.44 110 ASN A CA 1
ATOM 852 C C . ASN A 1 110 ? -34.240 7.552 24.694 1.00 86.44 110 ASN A C 1
ATOM 854 O O . ASN A 1 110 ? -34.334 8.249 23.691 1.00 86.44 110 ASN A O 1
ATOM 858 N N . GLU A 1 111 ? -34.729 7.920 25.881 1.00 91.62 111 GLU A N 1
ATOM 859 C CA . GLU A 1 111 ? -35.418 9.187 26.146 1.00 91.62 111 GLU A CA 1
ATOM 860 C C . GLU A 1 111 ? -34.473 10.273 26.691 1.00 91.62 111 GLU A C 1
ATOM 862 O O . GLU A 1 111 ? -34.913 11.386 26.977 1.00 91.62 111 GLU A O 1
ATOM 867 N N . THR A 1 112 ? -33.180 9.972 26.884 1.00 90.00 112 THR A N 1
ATOM 868 C CA . THR A 1 112 ? -32.223 10.965 27.385 1.00 90.00 112 THR A CA 1
ATOM 869 C C . THR A 1 112 ? -32.074 12.110 26.388 1.00 90.00 112 THR A C 1
ATOM 871 O O . THR A 1 112 ? -31.917 11.894 25.184 1.00 90.00 112 THR A O 1
ATOM 874 N N . SER A 1 113 ? -32.104 13.343 26.896 1.00 86.88 113 SER A N 1
ATOM 875 C CA . SER A 1 113 ? -32.066 14.521 26.040 1.00 86.88 113 SER A CA 1
ATOM 876 C C . SER A 1 113 ? -30.710 14.646 25.322 1.00 86.88 113 SER A C 1
ATOM 878 O O . SER A 1 113 ? -29.660 14.407 25.926 1.00 86.88 113 SER A O 1
ATOM 880 N N . PRO A 1 114 ? -30.679 15.065 24.042 1.00 82.31 114 PRO A N 1
ATOM 881 C CA . PRO A 1 114 ? -29.419 15.285 23.330 1.00 82.31 114 PRO A CA 1
ATOM 882 C C . PRO A 1 114 ? -28.508 16.304 24.026 1.00 82.31 114 PRO A C 1
ATOM 884 O O . PRO A 1 114 ? -27.290 16.146 24.026 1.00 82.31 114 PRO A O 1
ATOM 887 N N . SER A 1 115 ? -29.090 17.319 24.665 1.00 81.94 115 SER A N 1
ATOM 888 C CA . SER A 1 115 ? -28.358 18.355 25.397 1.00 81.94 115 SER A CA 1
ATOM 889 C C . SER A 1 115 ? -27.539 17.782 26.561 1.00 81.94 115 SER A C 1
ATOM 891 O O . SER A 1 115 ? -26.421 18.228 26.800 1.00 81.94 115 SER A O 1
ATOM 893 N N . GLU A 1 116 ? -28.040 16.749 27.246 1.00 82.75 116 GLU A N 1
ATOM 894 C CA . GLU A 1 116 ? -27.305 16.041 28.307 1.00 82.75 116 GLU A CA 1
ATOM 895 C C . GLU A 1 116 ? -26.169 15.158 27.768 1.00 82.75 116 GLU A C 1
ATOM 897 O O . GLU A 1 116 ? -25.202 14.899 28.484 1.00 82.75 116 GLU A O 1
ATOM 902 N N . LEU A 1 117 ? -26.260 14.700 26.513 1.00 81.06 117 LEU A N 1
ATOM 903 C CA . LEU A 1 117 ? -25.249 13.845 25.878 1.00 81.06 117 LEU A CA 1
ATOM 904 C C . LEU A 1 117 ? -24.125 14.646 25.213 1.00 81.06 117 LEU A C 1
ATOM 906 O O . LEU A 1 117 ? -22.962 14.240 25.265 1.00 81.06 117 LEU A O 1
ATOM 910 N N . PHE A 1 118 ? -24.469 15.758 24.565 1.00 78.69 118 PHE A N 1
ATOM 911 C CA . PHE A 1 118 ? -23.545 16.528 23.728 1.00 78.69 118 PHE A CA 1
ATOM 912 C C . PHE A 1 118 ? -23.087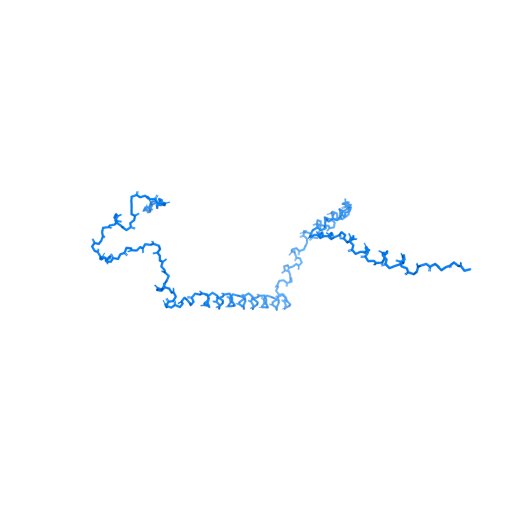 17.838 24.380 1.00 78.69 118 PHE A C 1
ATOM 914 O O . PHE A 1 118 ? -22.066 18.390 23.964 1.00 78.69 118 PHE A O 1
ATOM 921 N N . GLY A 1 119 ? -23.785 18.294 25.428 1.00 77.00 119 GLY A N 1
ATOM 922 C CA . GLY A 1 119 ? -23.560 19.591 26.060 1.00 77.00 119 GLY A CA 1
ATOM 923 C C . GLY A 1 119 ? -23.822 20.766 25.112 1.00 77.00 119 GLY A C 1
ATOM 924 O O . GLY A 1 119 ? -24.102 20.596 23.928 1.00 77.00 119 GLY A O 1
ATOM 925 N N . ASP A 1 120 ? -23.683 21.981 25.636 1.00 73.69 120 ASP A N 1
ATOM 926 C CA . ASP A 1 120 ? -23.854 23.213 24.848 1.00 73.69 120 ASP A CA 1
ATOM 927 C C . ASP A 1 120 ? -22.542 23.678 24.180 1.00 73.69 120 ASP A C 1
ATOM 929 O O . ASP A 1 120 ? -22.518 24.610 23.377 1.00 73.69 120 ASP A O 1
ATOM 933 N N . ASP A 1 121 ? -21.423 23.035 24.521 1.00 71.81 121 ASP A N 1
ATOM 934 C CA . ASP A 1 121 ? -20.070 23.461 24.170 1.00 71.81 121 ASP A CA 1
ATOM 935 C C . ASP A 1 121 ? -19.545 22.650 22.971 1.00 71.81 121 ASP A C 1
ATOM 937 O O . ASP A 1 121 ? -18.782 21.686 23.101 1.00 71.81 121 ASP A O 1
ATOM 941 N N . VAL A 1 122 ? -20.012 23.024 21.777 1.00 68.31 122 VAL A N 1
ATOM 942 C CA . VAL A 1 122 ? -19.740 22.327 20.512 1.00 68.31 122 VAL A CA 1
ATOM 943 C C . VAL A 1 122 ? -18.245 22.393 20.171 1.00 68.31 122 VAL A C 1
ATOM 945 O O . VAL A 1 122 ? -17.740 23.407 19.695 1.00 68.31 122 VAL A O 1
ATOM 948 N N . LYS A 1 123 ? -17.505 21.297 20.389 1.00 68.94 123 LYS A N 1
ATOM 949 C CA . LYS A 1 123 ? -16.056 21.242 20.091 1.00 68.94 123 LYS A CA 1
ATOM 950 C C . LYS A 1 123 ? -15.727 21.072 18.611 1.00 68.94 123 LYS A C 1
ATOM 952 O O . LYS A 1 123 ? -14.608 21.375 18.200 1.00 68.94 123 LYS A O 1
ATOM 957 N N . CYS A 1 124 ? -16.673 20.598 17.808 1.00 65.44 124 CYS A N 1
ATOM 958 C CA . CYS A 1 124 ? -16.515 20.444 16.367 1.00 65.44 124 CYS A CA 1
ATOM 959 C C . CYS A 1 124 ? -17.823 20.831 15.675 1.00 65.44 124 CYS A C 1
ATOM 961 O O . CYS A 1 124 ? -18.855 20.213 15.922 1.00 65.44 124 CYS A O 1
ATOM 963 N N . ILE A 1 125 ? -17.778 21.845 14.810 1.00 64.56 125 ILE A N 1
ATOM 964 C CA . ILE A 1 125 ? -18.889 22.175 13.914 1.00 64.56 125 ILE A CA 1
ATOM 965 C C . ILE A 1 125 ? -18.876 21.124 12.803 1.00 64.56 125 ILE A C 1
ATOM 967 O O . ILE A 1 125 ? -17.891 21.014 12.073 1.00 64.56 125 ILE A O 1
ATOM 971 N N . LEU A 1 126 ? -19.938 20.323 12.706 1.00 63.28 126 LEU A N 1
ATOM 972 C CA . LEU A 1 126 ? -20.141 19.448 11.555 1.00 63.28 126 LEU A CA 1
ATOM 973 C C . LEU A 1 126 ? -20.395 20.335 10.333 1.00 63.28 126 LEU A C 1
ATOM 975 O O . LEU A 1 126 ? -21.268 21.202 10.365 1.00 63.28 126 LEU A O 1
ATOM 979 N N . GLU A 1 127 ? -19.600 20.146 9.282 1.00 67.50 127 GLU A N 1
ATOM 980 C CA . GLU A 1 127 ? -19.828 20.816 8.006 1.00 67.50 127 GLU A CA 1
ATOM 981 C C . GLU A 1 127 ? -21.199 20.369 7.471 1.00 67.50 127 GLU A C 1
ATOM 983 O O . GLU A 1 127 ? -21.463 19.162 7.434 1.00 67.50 127 GLU A O 1
ATOM 988 N N . PRO A 1 128 ? -22.110 21.303 7.142 1.00 71.19 128 PRO A N 1
ATOM 989 C CA . PRO A 1 128 ? -23.454 20.943 6.727 1.00 71.19 128 PRO A CA 1
ATOM 990 C C . PRO A 1 128 ? -23.404 20.151 5.422 1.00 71.19 128 PRO A C 1
ATOM 992 O O . PRO A 1 128 ? -22.737 20.540 4.463 1.00 71.19 128 PRO A O 1
ATOM 995 N N . GLU A 1 129 ? -24.139 19.042 5.389 1.00 65.00 129 GLU A N 1
ATOM 996 C CA . GLU A 1 129 ? -24.328 18.250 4.182 1.00 65.00 129 GLU A CA 1
ATOM 997 C C . GLU A 1 129 ? -25.138 19.093 3.184 1.00 65.00 129 GLU A C 1
ATOM 999 O O . GLU A 1 129 ? -26.335 19.323 3.362 1.00 65.00 129 GLU A O 1
ATOM 1004 N N . VAL A 1 130 ? -24.473 19.634 2.161 1.00 65.44 130 VAL A N 1
ATOM 1005 C CA . VAL A 1 130 ? -25.161 20.301 1.053 1.00 65.44 130 VAL A CA 1
ATOM 1006 C C . VAL A 1 130 ? -25.755 19.222 0.150 1.00 65.44 130 VAL A C 1
ATOM 1008 O O . VAL A 1 130 ? -25.035 18.411 -0.429 1.00 65.44 130 VAL A O 1
ATOM 1011 N N . THR A 1 131 ? -27.083 19.174 0.067 1.00 70.69 131 THR A N 1
ATOM 1012 C CA . THR A 1 131 ? -27.795 18.277 -0.848 1.00 70.69 131 THR A CA 1
ATOM 1013 C C . THR A 1 131 ? -27.451 18.606 -2.301 1.00 70.69 131 THR A C 1
ATOM 1015 O O . THR A 1 131 ? -27.390 19.782 -2.668 1.00 70.69 131 THR A O 1
ATOM 1018 N N . GLN A 1 132 ? -27.238 17.551 -3.090 1.00 50.97 132 GLN A N 1
ATOM 1019 C CA . GLN A 1 132 ? -27.018 17.568 -4.540 1.00 50.97 132 GLN A CA 1
ATOM 1020 C C . GLN A 1 132 ? -28.222 18.110 -5.319 1.00 50.97 132 GLN A C 1
ATOM 1022 O O . GLN A 1 132 ? -29.367 17.813 -4.911 1.00 50.97 132 GLN A O 1
#

pLDDT: mean 74.64, std 15.95, range [41.72, 98.44]